Protein AF-A0A1Q9ASI6-F1 (afdb_monomer_lite)

Structure (mmCIF, N/CA/C/O backbone):
data_AF-A0A1Q9ASI6-F1
#
_entry.id   AF-A0A1Q9ASI6-F1
#
loop_
_atom_site.group_PDB
_atom_site.id
_atom_site.type_symbol
_atom_site.label_atom_id
_atom_site.label_alt_id
_atom_site.label_comp_id
_atom_site.label_asym_id
_atom_site.label_entity_id
_atom_site.label_seq_id
_atom_site.pdbx_PDB_ins_code
_atom_site.Cartn_x
_atom_site.Cartn_y
_atom_site.Cartn_z
_atom_site.occupancy
_atom_site.B_iso_or_equiv
_atom_site.auth_seq_id
_atom_site.auth_comp_id
_atom_site.auth_asym_id
_atom_site.auth_atom_id
_atom_site.pdbx_PDB_model_num
ATOM 1 N N . MET A 1 1 ? -23.034 7.200 1.608 1.00 63.75 1 MET A N 1
ATOM 2 C CA . MET A 1 1 ? -21.889 6.395 2.053 1.00 63.75 1 MET A CA 1
ATOM 3 C C . MET A 1 1 ? -22.436 5.157 2.734 1.00 63.75 1 MET A C 1
ATOM 5 O O . MET A 1 1 ? -23.216 5.312 3.670 1.00 63.75 1 MET A O 1
ATOM 9 N N . SER A 1 2 ? -22.131 3.972 2.211 1.00 83.44 2 SER A N 1
ATOM 10 C CA . SER A 1 2 ? -22.500 2.692 2.827 1.00 83.44 2 SER A CA 1
ATOM 11 C C . SER A 1 2 ? -21.724 2.459 4.133 1.00 83.44 2 SER A C 1
ATOM 13 O O . SER A 1 2 ? -20.699 3.099 4.381 1.00 83.44 2 SER A O 1
ATOM 15 N N . ASP A 1 3 ? -22.193 1.542 4.985 1.00 84.81 3 ASP A N 1
ATOM 16 C CA . ASP A 1 3 ? -21.486 1.197 6.230 1.00 84.81 3 ASP A CA 1
ATOM 17 C C . ASP A 1 3 ? -20.077 0.644 5.957 1.00 84.81 3 ASP A C 1
ATOM 19 O O . ASP A 1 3 ? -19.140 0.938 6.703 1.00 84.81 3 ASP A O 1
ATOM 23 N N . SER A 1 4 ? -19.898 -0.099 4.859 1.00 81.62 4 SER A N 1
ATOM 24 C CA . SER A 1 4 ? -18.591 -0.612 4.434 1.00 81.62 4 SER A CA 1
ATOM 25 C C . SER A 1 4 ? -17.653 0.506 3.972 1.00 81.62 4 SER A C 1
ATOM 27 O O . SER A 1 4 ? -16.512 0.558 4.427 1.00 81.62 4 SER A O 1
ATOM 29 N N . GLU A 1 5 ? -18.132 1.450 3.153 1.00 84.00 5 GLU A N 1
ATOM 30 C CA . GLU A 1 5 ? -17.351 2.632 2.743 1.00 84.00 5 GLU A CA 1
ATOM 31 C C . GLU A 1 5 ? -16.901 3.454 3.953 1.00 84.00 5 GLU A C 1
ATOM 33 O O . GLU A 1 5 ? -15.745 3.866 4.042 1.00 84.00 5 GLU A O 1
ATOM 38 N N . LYS A 1 6 ? -17.796 3.639 4.931 1.00 87.62 6 LYS A N 1
ATOM 39 C CA . LYS A 1 6 ? -17.474 4.352 6.168 1.00 87.62 6 LYS A CA 1
ATOM 40 C C . LYS A 1 6 ? -16.376 3.644 6.961 1.00 87.62 6 LYS A C 1
ATOM 42 O O . LYS A 1 6 ? -15.449 4.299 7.422 1.00 87.62 6 LYS A O 1
ATOM 47 N N . ARG A 1 7 ? -16.460 2.317 7.117 1.00 90.19 7 ARG A N 1
ATOM 48 C CA . ARG A 1 7 ? -15.441 1.527 7.831 1.00 90.19 7 ARG A CA 1
ATOM 49 C C . ARG A 1 7 ? -14.075 1.599 7.152 1.00 90.19 7 ARG A C 1
ATOM 51 O O . ARG A 1 7 ? -13.069 1.676 7.852 1.00 90.19 7 ARG A O 1
ATOM 58 N N . ILE A 1 8 ? -14.041 1.573 5.820 1.00 89.94 8 ILE A N 1
ATOM 59 C CA . ILE A 1 8 ? -12.796 1.700 5.059 1.00 89.94 8 ILE A CA 1
ATOM 60 C C . ILE A 1 8 ? -12.196 3.092 5.256 1.00 89.94 8 ILE A C 1
ATOM 62 O O . ILE A 1 8 ? -11.028 3.193 5.624 1.00 89.94 8 ILE A O 1
ATOM 66 N N . ASN A 1 9 ? -1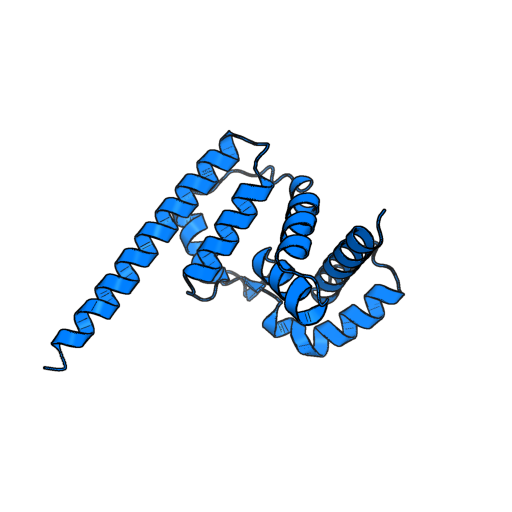2.993 4.150 5.086 1.00 89.12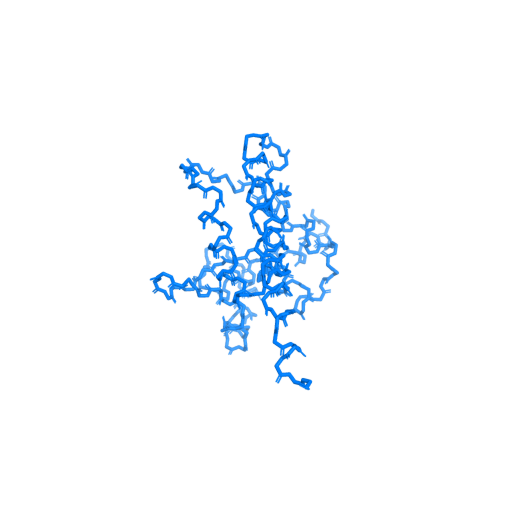 9 ASN A N 1
ATOM 67 C CA . ASN A 1 9 ? -12.523 5.525 5.247 1.00 89.12 9 ASN A CA 1
ATOM 68 C C . ASN A 1 9 ? -12.020 5.785 6.678 1.00 89.12 9 ASN A C 1
ATOM 70 O O . ASN A 1 9 ? -10.894 6.246 6.860 1.00 89.12 9 ASN A O 1
ATOM 74 N N . ASP A 1 10 ? -12.785 5.373 7.696 1.00 91.00 10 ASP A N 1
ATOM 75 C CA . ASP A 1 10 ? -12.358 5.442 9.098 1.00 91.00 10 ASP A CA 1
ATOM 76 C C . ASP A 1 10 ? -11.035 4.683 9.314 1.00 91.00 10 ASP A C 1
ATOM 78 O O . ASP A 1 10 ? -10.165 5.161 10.039 1.00 91.00 10 ASP A O 1
ATOM 82 N N . GLY A 1 11 ? -10.860 3.514 8.686 1.00 91.62 11 GLY A N 1
ATOM 83 C CA . GLY A 1 11 ? -9.636 2.714 8.761 1.00 91.62 11 GLY A CA 1
ATOM 84 C C . GLY A 1 11 ? -8.423 3.389 8.114 1.00 91.62 11 GLY A C 1
ATOM 85 O O . GLY A 1 11 ? -7.346 3.408 8.709 1.00 91.62 11 GLY A O 1
ATOM 86 N N . ILE A 1 12 ? -8.600 3.994 6.937 1.00 90.00 12 ILE A N 1
ATOM 87 C CA . ILE A 1 12 ? -7.553 4.745 6.230 1.00 90.00 12 ILE A CA 1
ATOM 88 C C . ILE A 1 12 ? -7.158 5.991 7.036 1.00 90.00 12 ILE A C 1
ATOM 90 O O . ILE A 1 12 ? -5.975 6.219 7.287 1.00 90.00 12 ILE A O 1
ATOM 94 N N . GLN A 1 13 ? -8.134 6.760 7.527 1.00 89.62 13 GLN A N 1
ATOM 95 C CA . GLN A 1 13 ? -7.879 7.925 8.380 1.00 89.62 13 GLN A CA 1
ATOM 96 C C . GLN A 1 13 ? -7.182 7.540 9.685 1.00 89.62 13 GLN A C 1
ATOM 98 O O . GLN A 1 13 ? -6.270 8.233 10.129 1.00 89.62 13 GLN A O 1
ATOM 103 N N . ARG A 1 14 ? -7.583 6.419 10.294 1.00 91.75 14 ARG A N 1
ATOM 104 C CA . ARG A 1 14 ? -6.953 5.863 11.497 1.00 91.75 14 ARG A CA 1
ATOM 105 C C . ARG A 1 14 ? -5.494 5.497 11.238 1.00 91.75 14 ARG A C 1
ATOM 107 O O . ARG A 1 14 ? -4.647 5.840 12.056 1.00 91.75 14 ARG A O 1
ATOM 114 N N . TYR A 1 15 ? -5.195 4.877 10.096 1.00 90.38 15 TYR A N 1
ATOM 115 C CA . TYR A 1 15 ? -3.824 4.585 9.681 1.00 90.38 15 TYR A CA 1
ATOM 116 C C . TYR A 1 15 ? -3.004 5.869 9.479 1.00 90.38 15 TYR A C 1
ATOM 118 O O . TYR A 1 15 ? -1.911 5.996 10.025 1.00 90.38 15 TYR A O 1
ATOM 126 N N . TYR A 1 16 ? -3.523 6.860 8.749 1.00 87.94 16 TYR A N 1
ATOM 127 C CA . TYR A 1 16 ? -2.803 8.120 8.539 1.00 87.94 16 TYR A CA 1
ATOM 128 C C . TYR A 1 16 ? -2.565 8.887 9.843 1.00 87.94 16 TYR A C 1
ATOM 130 O O . TYR A 1 16 ? -1.458 9.379 10.069 1.00 87.94 16 TYR A O 1
ATOM 138 N N . ALA A 1 17 ? -3.556 8.921 10.733 1.00 88.50 17 ALA A N 1
ATOM 139 C CA . ALA A 1 17 ? -3.424 9.519 12.056 1.00 88.50 17 ALA A CA 1
ATOM 140 C C . ALA A 1 17 ? -2.407 8.774 12.930 1.00 88.50 17 ALA A C 1
ATOM 142 O O . ALA A 1 17 ? -1.634 9.414 13.641 1.00 88.50 17 ALA A O 1
ATOM 143 N N . MET A 1 18 ? -2.346 7.442 12.831 1.00 89.56 18 MET A N 1
ATOM 144 C CA . MET A 1 18 ? -1.338 6.620 13.505 1.00 89.56 18 MET A CA 1
ATOM 145 C C . MET A 1 18 ? 0.082 7.004 13.059 1.00 89.56 18 MET A C 1
ATOM 147 O O . MET A 1 18 ? 0.994 7.030 13.883 1.00 89.56 18 MET A O 1
ATOM 151 N N . LEU A 1 19 ? 0.267 7.359 11.782 1.00 84.81 19 LEU A N 1
ATOM 152 C CA . LEU A 1 19 ? 1.541 7.851 11.244 1.00 84.81 19 LEU A CA 1
ATOM 153 C C . LEU A 1 19 ? 1.793 9.351 11.489 1.00 84.81 19 LEU A C 1
ATOM 155 O O . LEU A 1 19 ? 2.817 9.874 11.058 1.00 84.81 19 LEU A O 1
ATOM 159 N N . GLY A 1 20 ? 0.888 10.054 12.176 1.00 81.25 20 GLY A N 1
ATOM 160 C CA . GLY A 1 20 ? 1.043 11.469 12.527 1.00 81.25 20 GLY A CA 1
ATOM 161 C C . GLY A 1 20 ? 0.398 12.466 11.558 1.00 81.25 20 GLY A C 1
ATOM 162 O O . GLY A 1 20 ? 0.534 13.672 11.758 1.00 81.25 20 GLY A O 1
ATOM 163 N N . SER A 1 21 ? -0.344 12.011 10.543 1.00 81.62 21 SER A N 1
ATOM 164 C CA . SER A 1 21 ? -1.148 12.897 9.689 1.00 81.62 21 SER A CA 1
ATOM 165 C C . SER A 1 21 ? -2.525 13.136 10.311 1.00 81.62 21 SER A C 1
ATOM 167 O O . SER A 1 21 ? -3.403 12.277 10.272 1.00 81.62 21 SER A O 1
ATOM 169 N N . LEU A 1 22 ? -2.705 14.307 10.928 1.00 76.44 22 LEU A N 1
ATOM 170 C CA . LEU A 1 22 ? -3.871 14.604 11.777 1.00 76.44 22 LEU A CA 1
ATOM 171 C C . LEU A 1 22 ? -4.928 15.500 11.108 1.00 76.44 22 LEU A C 1
ATOM 173 O O . LEU A 1 22 ? -5.956 15.809 11.713 1.00 76.44 22 LEU A O 1
ATOM 177 N N . HIS A 1 23 ? -4.680 15.975 9.885 1.00 76.31 23 HIS A N 1
ATOM 178 C CA . HIS A 1 23 ? -5.549 16.963 9.248 1.00 76.31 23 HIS A CA 1
ATOM 179 C C . HIS A 1 23 ? -6.914 16.364 8.883 1.00 76.31 23 HIS A C 1
ATOM 181 O O . HIS A 1 23 ? -6.991 15.366 8.174 1.00 76.31 23 HIS A O 1
ATOM 187 N N . GLY A 1 24 ? -7.997 16.986 9.360 1.00 75.62 24 GLY A N 1
ATOM 188 C CA . GLY A 1 24 ? -9.369 16.566 9.047 1.00 75.62 24 GLY A CA 1
ATOM 189 C C . GLY A 1 24 ? -9.825 15.266 9.721 1.00 75.62 24 GLY A C 1
ATOM 190 O O . GLY A 1 24 ? -10.927 14.803 9.435 1.00 75.62 24 GLY A O 1
ATOM 191 N N . VAL A 1 25 ? -9.026 14.689 10.627 1.00 82.81 25 VAL A N 1
ATOM 192 C CA . VAL A 1 25 ? -9.340 13.412 11.283 1.00 82.81 25 VAL A CA 1
ATOM 193 C C . VAL A 1 25 ? -10.361 13.618 12.418 1.00 82.81 25 VAL A C 1
ATOM 195 O O . VAL A 1 25 ? -10.121 14.414 13.331 1.00 82.81 25 VAL A O 1
ATOM 198 N N . PRO A 1 26 ? -11.493 12.886 12.438 1.00 85.81 26 PRO A N 1
ATOM 199 C CA . PRO A 1 26 ? -12.475 12.976 13.516 1.00 85.81 26 PRO A CA 1
ATOM 200 C C . PRO A 1 26 ? -11.905 12.580 14.889 1.00 85.81 26 PRO A C 1
ATOM 202 O O . PRO A 1 26 ? -11.150 11.616 15.017 1.00 85.81 26 PRO A O 1
ATOM 205 N N . ALA A 1 27 ? -12.353 13.231 15.969 1.00 83.50 27 ALA A N 1
ATOM 206 C CA . ALA A 1 27 ? -11.850 12.981 17.331 1.00 83.50 27 ALA A CA 1
ATOM 207 C C . ALA A 1 27 ? -11.992 11.514 17.807 1.00 83.50 27 ALA A C 1
ATOM 209 O O . ALA A 1 27 ? -11.172 11.007 18.576 1.00 83.50 27 ALA A O 1
ATOM 210 N N . GLY A 1 28 ? -13.032 10.806 17.351 1.00 82.75 28 GLY A N 1
ATOM 211 C CA . GLY A 1 28 ? -13.218 9.377 17.637 1.00 82.75 28 GLY A CA 1
ATOM 212 C C . GLY A 1 28 ? -12.224 8.461 16.910 1.00 82.75 28 GLY A C 1
ATOM 213 O O . GLY A 1 28 ? -11.917 7.377 17.408 1.00 82.75 28 GLY A O 1
ATOM 214 N N . VAL A 1 29 ? -11.712 8.894 15.757 1.00 86.00 29 VAL A N 1
ATOM 215 C CA . VAL A 1 29 ? -10.653 8.211 15.001 1.00 86.00 29 VAL A CA 1
ATOM 216 C C . VAL A 1 29 ? -9.298 8.500 15.648 1.00 86.00 29 VAL A C 1
ATOM 218 O O . VAL A 1 29 ? -8.555 7.564 15.922 1.00 86.00 29 VAL A O 1
ATOM 221 N N . MET A 1 30 ? -9.047 9.756 16.033 1.00 86.19 30 MET A N 1
ATOM 222 C CA . MET A 1 30 ? -7.819 10.192 16.713 1.00 86.19 30 MET A CA 1
ATOM 223 C C . MET A 1 30 ? -7.475 9.370 17.960 1.00 86.19 30 MET A C 1
ATOM 225 O O . MET A 1 30 ? -6.351 8.898 18.102 1.00 86.19 30 MET A O 1
ATOM 229 N N . ARG A 1 31 ? -8.443 9.149 18.863 1.00 85.94 31 ARG A N 1
ATOM 230 C CA . ARG A 1 31 ? -8.195 8.361 20.088 1.00 85.94 31 ARG A CA 1
ATOM 231 C C . ARG A 1 31 ? -7.795 6.915 19.797 1.00 85.94 31 ARG A C 1
ATOM 233 O O . ARG A 1 31 ? -6.998 6.350 20.535 1.00 85.94 31 ARG A O 1
ATOM 240 N N . ARG A 1 32 ? -8.365 6.316 18.748 1.00 87.31 32 ARG A N 1
ATOM 241 C CA . ARG A 1 32 ? -8.028 4.948 18.336 1.00 87.31 32 ARG A CA 1
ATOM 242 C C . ARG A 1 32 ? -6.661 4.906 17.667 1.00 87.31 32 ARG A C 1
ATOM 244 O O . ARG A 1 32 ? -5.838 4.096 18.067 1.00 87.31 32 ARG A O 1
ATOM 251 N N . ALA A 1 33 ? -6.403 5.843 16.760 1.00 88.50 33 ALA A N 1
ATOM 252 C CA . ALA A 1 33 ? -5.121 5.984 16.085 1.00 88.50 33 ALA A CA 1
ATOM 253 C C . ALA A 1 33 ? -3.946 6.162 17.061 1.00 88.50 33 ALA A C 1
ATOM 255 O O . ALA A 1 33 ? -2.886 5.592 16.837 1.00 88.50 33 ALA A O 1
ATOM 256 N N . GLU A 1 34 ? -4.132 6.886 18.169 1.00 87.56 34 GLU A N 1
ATOM 257 C CA . GLU A 1 34 ? -3.092 7.025 19.196 1.00 87.56 34 GLU A CA 1
ATOM 258 C C . GLU A 1 34 ? -2.790 5.698 19.913 1.00 87.56 34 GLU A C 1
ATOM 260 O O . GLU A 1 34 ? -1.628 5.349 20.113 1.00 87.56 34 GLU A O 1
ATOM 265 N N . ALA A 1 35 ? -3.822 4.918 20.248 1.00 87.75 35 ALA A N 1
ATOM 266 C CA . ALA A 1 35 ? -3.636 3.584 20.821 1.00 87.75 35 ALA A CA 1
ATOM 267 C C . ALA A 1 35 ? -2.939 2.631 19.832 1.00 87.75 35 ALA A C 1
ATOM 269 O O . ALA A 1 35 ? -2.042 1.872 20.211 1.00 87.75 35 ALA A O 1
ATOM 270 N N . ASP A 1 36 ? -3.310 2.706 18.552 1.00 89.00 36 ASP A N 1
ATOM 271 C CA . ASP A 1 36 ? -2.659 1.930 17.497 1.00 89.00 36 ASP A CA 1
ATOM 272 C C . ASP A 1 36 ? -1.222 2.359 17.274 1.00 89.00 36 ASP A C 1
ATOM 274 O O . ASP A 1 36 ? -0.376 1.514 17.028 1.00 89.00 36 ASP A O 1
ATOM 278 N N . ARG A 1 37 ? -0.908 3.649 17.391 1.00 86.50 37 ARG A N 1
ATOM 279 C CA . ARG A 1 37 ? 0.457 4.152 17.222 1.00 86.50 37 ARG A CA 1
ATOM 280 C C . ARG A 1 37 ? 1.397 3.520 18.235 1.00 86.50 37 ARG A C 1
ATOM 282 O O . ARG A 1 37 ? 2.480 3.084 17.860 1.00 86.50 37 ARG A O 1
ATOM 289 N N . ILE A 1 38 ? 0.946 3.405 19.484 1.00 86.06 38 ILE A N 1
ATOM 290 C CA . ILE A 1 38 ? 1.701 2.767 20.569 1.00 86.06 38 ILE A CA 1
ATOM 291 C C . ILE A 1 38 ? 1.912 1.270 20.299 1.00 86.06 38 ILE A C 1
ATOM 293 O O . ILE A 1 38 ? 2.972 0.740 20.613 1.00 86.06 38 ILE A O 1
ATOM 297 N N . THR A 1 39 ? 0.923 0.586 19.719 1.00 86.69 39 THR A N 1
ATOM 298 C CA . THR A 1 39 ? 0.937 -0.884 19.602 1.00 86.69 39 THR A CA 1
ATOM 299 C C . THR A 1 39 ? 1.499 -1.377 18.261 1.00 86.69 39 THR A C 1
ATOM 301 O O . THR A 1 39 ? 2.194 -2.386 18.199 1.00 86.69 39 THR A O 1
ATOM 304 N N . TYR A 1 40 ? 1.196 -0.669 17.178 1.00 85.31 40 TYR A N 1
ATOM 305 C CA . TYR A 1 40 ? 1.348 -1.103 15.788 1.00 85.31 40 TYR A CA 1
ATOM 306 C C . TYR A 1 40 ? 2.172 -0.132 14.932 1.00 85.31 40 TYR A C 1
ATOM 308 O O . TYR A 1 40 ? 2.550 -0.487 13.814 1.00 85.31 40 TYR A O 1
ATOM 316 N N . GLY A 1 41 ? 2.485 1.070 15.430 1.00 81.00 41 GLY A N 1
ATOM 317 C CA . GLY A 1 41 ? 3.159 2.115 14.653 1.00 81.00 41 GLY A CA 1
ATOM 318 C C . GLY A 1 41 ? 4.491 1.673 14.039 1.00 81.00 41 GLY A C 1
ATOM 319 O O . GLY A 1 41 ? 4.779 2.018 12.898 1.00 81.00 41 GLY A O 1
ATOM 320 N N . GLU A 1 42 ? 5.275 0.845 14.733 1.00 78.75 42 GLU A N 1
ATOM 321 C CA . GLU A 1 42 ? 6.551 0.325 14.209 1.00 78.75 42 GLU A CA 1
ATOM 322 C C . GLU A 1 42 ? 6.390 -0.818 13.197 1.00 78.75 42 GLU A C 1
ATOM 324 O O . GLU A 1 42 ? 7.252 -1.035 12.342 1.00 78.75 42 GLU A O 1
ATOM 329 N N . ILE A 1 43 ? 5.287 -1.561 13.290 1.00 81.44 43 ILE A N 1
ATOM 330 C CA . ILE A 1 43 ? 4.998 -2.696 12.408 1.00 81.44 43 ILE A CA 1
ATOM 331 C C . ILE A 1 43 ? 4.475 -2.177 11.066 1.00 81.44 43 ILE A C 1
ATOM 333 O O . ILE A 1 43 ? 4.898 -2.644 10.010 1.00 81.44 43 ILE A O 1
ATOM 337 N N . TYR A 1 44 ? 3.587 -1.184 11.120 1.00 80.38 44 TYR A N 1
ATOM 338 C CA . TYR A 1 44 ? 2.827 -0.687 9.974 1.00 80.38 44 TYR A CA 1
ATOM 339 C C . TYR A 1 44 ? 3.295 0.683 9.462 1.00 80.38 44 TYR A C 1
ATOM 341 O O . TYR A 1 44 ? 2.893 1.111 8.376 1.00 80.38 44 TYR A O 1
ATOM 349 N N . GLY A 1 45 ? 4.159 1.377 10.203 1.00 75.00 45 GLY A N 1
ATOM 350 C CA . GLY A 1 45 ? 4.905 2.528 9.710 1.00 75.00 45 GLY A CA 1
ATOM 351 C C . GLY A 1 45 ? 6.017 2.059 8.778 1.00 75.00 45 GLY A C 1
ATOM 352 O O . GLY A 1 45 ? 6.971 1.409 9.207 1.00 75.00 45 GLY A O 1
ATOM 353 N N . GLY A 1 46 ? 5.898 2.354 7.483 1.00 68.06 46 GLY A N 1
ATOM 354 C CA . GLY A 1 46 ? 6.942 2.011 6.524 1.00 68.06 46 GLY A CA 1
ATOM 355 C C . GLY A 1 46 ? 8.134 2.931 6.711 1.00 68.06 46 GLY A C 1
ATOM 356 O O . GLY A 1 46 ? 8.067 4.086 6.329 1.00 68.06 46 GLY A O 1
ATOM 357 N N . ARG A 1 47 ? 9.237 2.459 7.291 1.00 70.88 47 ARG A N 1
ATOM 358 C CA . ARG A 1 47 ? 10.459 3.269 7.327 1.00 70.88 47 ARG A CA 1
ATOM 359 C C . ARG A 1 47 ? 11.100 3.277 5.945 1.00 70.88 47 ARG A C 1
ATOM 361 O O . ARG A 1 47 ? 11.390 2.222 5.385 1.00 70.88 47 ARG A O 1
ATOM 368 N N . SER A 1 48 ? 11.308 4.466 5.404 1.00 65.81 48 SER A N 1
ATOM 369 C CA . SER A 1 48 ? 12.098 4.669 4.199 1.00 65.81 48 SER A CA 1
ATOM 370 C C . SER A 1 48 ? 13.536 4.233 4.465 1.00 65.81 48 SER A C 1
ATOM 372 O O . SER A 1 48 ? 14.144 4.616 5.463 1.00 65.81 48 SER A O 1
ATOM 374 N N . ALA A 1 49 ? 14.090 3.420 3.569 1.00 59.09 49 ALA A N 1
ATOM 375 C CA . ALA A 1 49 ? 15.471 2.958 3.682 1.00 59.09 49 ALA A CA 1
ATOM 376 C C . ALA A 1 49 ? 16.501 4.054 3.359 1.00 59.09 49 ALA A C 1
ATOM 378 O O . ALA A 1 49 ? 17.681 3.878 3.646 1.00 59.09 49 ALA A O 1
ATOM 379 N N . VAL A 1 50 ? 16.065 5.168 2.759 1.00 64.12 50 VAL A N 1
ATOM 380 C CA . VAL A 1 50 ? 16.945 6.265 2.330 1.00 64.12 50 VAL A CA 1
ATOM 381 C C . VAL A 1 50 ? 17.229 7.235 3.476 1.00 64.12 50 VAL A C 1
ATOM 383 O O . VAL A 1 50 ? 18.370 7.635 3.677 1.00 64.12 50 VAL A O 1
ATOM 386 N N . ASP A 1 51 ? 16.194 7.618 4.222 1.00 72.00 51 ASP A N 1
ATOM 387 C CA . ASP A 1 51 ? 16.243 8.666 5.252 1.00 72.00 51 ASP A CA 1
ATOM 388 C C . ASP A 1 51 ? 15.747 8.189 6.630 1.00 72.00 51 ASP A C 1
ATOM 390 O O 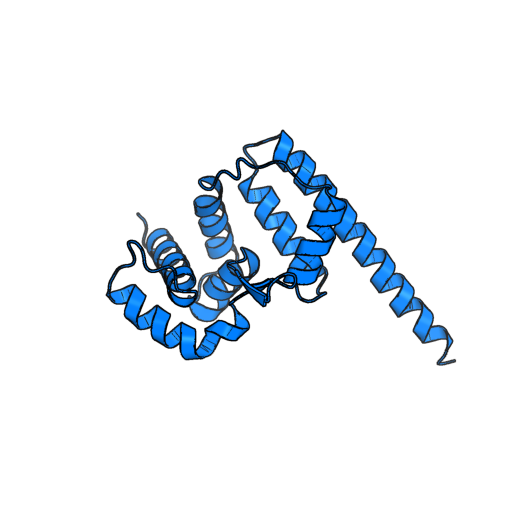. ASP A 1 51 ? 15.847 8.923 7.608 1.00 72.00 51 ASP A O 1
ATOM 394 N N . GLY A 1 52 ? 15.244 6.954 6.745 1.00 68.50 52 GLY A N 1
ATOM 395 C CA . GLY A 1 52 ? 14.715 6.398 7.994 1.00 68.50 52 GLY A CA 1
ATOM 396 C C . GLY A 1 52 ? 13.329 6.922 8.383 1.00 68.50 52 GLY A C 1
ATOM 397 O O . GLY A 1 52 ? 12.778 6.471 9.395 1.00 68.50 52 GLY A O 1
ATOM 398 N N . GLU A 1 53 ? 12.761 7.832 7.585 1.00 72.69 53 GLU A N 1
ATOM 399 C CA . GLU A 1 53 ? 11.483 8.487 7.853 1.00 72.69 53 GLU A CA 1
ATOM 400 C C . GLU A 1 53 ? 10.317 7.512 7.732 1.00 72.69 53 GLU A C 1
ATOM 402 O O . GLU A 1 53 ? 10.293 6.636 6.863 1.00 72.69 53 GLU A O 1
ATOM 407 N N . ILE A 1 54 ? 9.315 7.680 8.594 1.00 68.12 54 ILE A N 1
ATOM 408 C CA . ILE A 1 54 ? 8.092 6.883 8.528 1.00 68.12 54 ILE A CA 1
ATOM 409 C C . ILE A 1 54 ? 7.233 7.419 7.384 1.00 68.12 54 ILE A C 1
ATOM 411 O O . ILE A 1 54 ? 6.680 8.514 7.441 1.00 68.12 54 ILE A O 1
ATOM 415 N N . ARG A 1 55 ? 7.106 6.612 6.339 1.00 69.75 55 ARG A N 1
ATOM 416 C CA . ARG A 1 55 ? 6.251 6.836 5.186 1.00 69.75 55 ARG A CA 1
ATOM 417 C C . ARG A 1 55 ? 5.092 5.855 5.197 1.00 69.75 55 ARG A C 1
ATOM 419 O O . ARG A 1 55 ? 5.180 4.709 5.648 1.00 69.75 55 ARG A O 1
ATOM 426 N N . TRP A 1 56 ? 3.975 6.337 4.680 1.00 78.44 56 TRP A N 1
ATOM 427 C CA . TRP A 1 56 ? 2.854 5.474 4.372 1.00 78.44 56 TRP A CA 1
ATOM 428 C C . TRP A 1 56 ? 3.216 4.574 3.180 1.00 78.44 56 TRP A C 1
ATOM 430 O O . TRP A 1 56 ? 4.031 4.935 2.332 1.00 78.44 56 TRP A O 1
ATOM 440 N N . SER A 1 57 ? 2.620 3.388 3.135 1.00 79.12 57 SER A N 1
ATOM 441 C CA . SER A 1 57 ? 2.759 2.437 2.032 1.00 79.12 57 SER A CA 1
ATOM 442 C C . SER A 1 57 ? 1.417 1.749 1.821 1.00 79.12 57 SER A C 1
ATOM 444 O O . SER A 1 57 ? 0.765 1.362 2.796 1.00 79.12 57 SER A O 1
ATOM 446 N N . SER A 1 58 ? 1.001 1.585 0.564 1.00 84.88 58 SER A N 1
ATOM 447 C CA . SER A 1 58 ? -0.273 0.951 0.207 1.00 84.88 58 SER A CA 1
ATOM 448 C C . SER A 1 58 ? -0.388 -0.474 0.773 1.00 84.88 58 SER A C 1
ATOM 450 O O . SER A 1 58 ? -1.455 -0.855 1.251 1.00 84.88 58 SER A O 1
ATOM 452 N N . LEU A 1 59 ? 0.716 -1.225 0.862 1.00 85.94 59 LEU A N 1
ATOM 453 C CA . LEU A 1 59 ? 0.755 -2.543 1.511 1.00 85.94 59 LEU A CA 1
ATOM 454 C C . LEU A 1 59 ? 0.470 -2.476 3.012 1.00 85.94 59 LEU A C 1
ATOM 456 O O . LEU A 1 59 ? -0.287 -3.293 3.533 1.00 85.94 59 LEU A O 1
ATOM 460 N N . HIS A 1 60 ? 1.079 -1.527 3.721 1.00 88.19 60 HIS A N 1
ATOM 461 C CA . HIS A 1 60 ? 0.877 -1.411 5.163 1.00 88.19 60 HIS A CA 1
ATOM 462 C C . HIS A 1 60 ? -0.523 -0.908 5.501 1.00 88.19 60 HIS A C 1
ATOM 464 O O . HIS A 1 60 ? -1.120 -1.403 6.455 1.00 88.19 60 HIS A O 1
ATOM 470 N N . VAL A 1 61 ? -1.077 0.004 4.697 1.00 90.62 61 VAL A N 1
ATOM 471 C CA . VAL A 1 61 ? -2.487 0.396 4.818 1.00 90.62 61 VAL A CA 1
ATOM 472 C C . VAL A 1 61 ? -3.377 -0.828 4.608 1.00 90.62 61 VAL A C 1
ATOM 474 O O . VAL A 1 61 ? -4.239 -1.109 5.435 1.00 90.62 61 VAL A O 1
ATOM 477 N N . LEU A 1 62 ? -3.138 -1.603 3.545 1.00 90.75 62 LEU A N 1
ATOM 478 C CA . LEU A 1 62 ? -3.929 -2.789 3.226 1.00 90.75 62 LEU A CA 1
ATOM 479 C C . LEU A 1 62 ? -3.892 -3.831 4.352 1.00 90.75 62 LEU A C 1
ATOM 481 O O . LEU A 1 62 ? -4.945 -4.307 4.775 1.00 90.75 62 LEU A O 1
ATOM 485 N N . ARG A 1 63 ? -2.703 -4.143 4.886 1.00 90.56 63 ARG A N 1
ATOM 486 C CA . ARG A 1 63 ? -2.570 -5.041 6.043 1.00 90.56 63 ARG A CA 1
ATOM 487 C C . ARG A 1 63 ? -3.292 -4.485 7.268 1.00 90.56 63 ARG A C 1
ATOM 489 O O . ARG A 1 63 ? -4.025 -5.222 7.913 1.00 90.56 63 ARG A O 1
ATOM 496 N N . PHE A 1 64 ? -3.158 -3.191 7.561 1.00 92.62 64 PHE A N 1
ATOM 497 C CA . PHE A 1 64 ? -3.826 -2.567 8.706 1.00 92.62 64 PHE A CA 1
ATOM 498 C C . PHE A 1 64 ? -5.357 -2.646 8.596 1.00 92.62 64 PHE A C 1
ATOM 500 O O . PHE A 1 64 ? -6.052 -2.960 9.564 1.00 92.62 64 PHE A O 1
ATOM 507 N N . LEU A 1 65 ? -5.900 -2.407 7.402 1.00 93.44 65 LEU A N 1
ATOM 508 C CA . LEU A 1 65 ? -7.332 -2.523 7.132 1.00 93.44 65 LEU A CA 1
ATOM 509 C C . LEU A 1 65 ? -7.846 -3.954 7.364 1.00 93.44 65 LEU A C 1
ATOM 511 O O . LEU A 1 65 ? -8.929 -4.136 7.924 1.00 93.44 65 LEU A O 1
ATOM 515 N N . VAL A 1 66 ? -7.066 -4.967 6.989 1.00 94.12 66 VAL A N 1
ATOM 516 C CA . VAL A 1 66 ? -7.440 -6.375 7.173 1.00 94.12 66 VAL A CA 1
ATOM 517 C C . VAL A 1 66 ? -7.252 -6.821 8.624 1.00 94.12 66 VAL A C 1
ATOM 519 O O . VAL A 1 66 ? -8.210 -7.232 9.276 1.00 94.12 66 VAL A O 1
ATOM 522 N N . GLU A 1 67 ? -6.035 -6.710 9.149 1.00 93.88 67 GLU A N 1
ATOM 523 C CA . GLU A 1 67 ? -5.636 -7.294 10.432 1.00 93.88 67 GLU A CA 1
ATOM 524 C C . GLU A 1 67 ? -6.187 -6.511 11.628 1.00 93.88 67 GLU A C 1
ATOM 526 O O . GLU A 1 67 ? -6.575 -7.104 12.632 1.00 93.88 67 GLU A O 1
ATOM 531 N N . ILE A 1 68 ? -6.259 -5.180 11.522 1.00 92.75 68 ILE A N 1
ATOM 532 C CA . ILE A 1 68 ? -6.607 -4.300 12.647 1.00 92.75 68 ILE A CA 1
ATOM 533 C C . ILE A 1 68 ? -8.030 -3.741 12.532 1.00 92.75 68 ILE A C 1
ATOM 535 O O . ILE A 1 68 ? -8.696 -3.512 13.546 1.00 92.75 68 ILE A O 1
ATOM 539 N N . CYS A 1 69 ? -8.527 -3.501 11.314 1.00 91.06 69 CYS A N 1
ATOM 540 C CA . CYS A 1 69 ? -9.898 -3.014 11.099 1.00 91.06 69 CYS A CA 1
ATOM 541 C C . CYS A 1 69 ? -10.907 -4.135 10.784 1.00 91.06 69 CYS A C 1
ATOM 543 O O . CYS A 1 69 ? -12.117 -3.871 10.730 1.00 91.06 69 CYS A O 1
ATOM 545 N N . GLY A 1 70 ? -10.437 -5.378 10.619 1.00 92.62 70 GLY A N 1
ATOM 546 C CA . GLY A 1 70 ? -11.282 -6.554 10.406 1.00 92.62 70 GLY A CA 1
ATOM 547 C C . GLY A 1 70 ? -12.079 -6.491 9.103 1.00 92.62 70 GLY A C 1
ATOM 548 O O . GLY A 1 70 ? -13.239 -6.909 9.069 1.00 92.62 70 GLY A O 1
ATOM 549 N N . LEU A 1 71 ? -11.509 -5.878 8.064 1.00 93.75 71 LEU A N 1
ATOM 550 C CA . LEU A 1 71 ? -12.072 -5.890 6.716 1.00 93.75 71 LEU A CA 1
ATOM 551 C C . LEU A 1 71 ? -11.606 -7.139 5.971 1.00 93.75 71 LEU A C 1
ATOM 553 O O . LEU A 1 71 ? -10.519 -7.662 6.221 1.00 93.75 71 LEU A O 1
ATOM 557 N N . THR A 1 72 ? -12.405 -7.609 5.017 1.00 94.31 72 THR A N 1
ATOM 558 C CA . THR A 1 72 ? -11.903 -8.622 4.087 1.00 94.31 72 THR A CA 1
ATOM 559 C C . THR A 1 72 ? -10.846 -8.007 3.171 1.00 94.31 72 THR A C 1
ATOM 561 O O . THR A 1 72 ? -10.870 -6.809 2.881 1.00 94.31 72 THR A O 1
ATOM 564 N N . TYR A 1 73 ? -9.929 -8.833 2.661 1.00 90.56 73 TYR A N 1
ATOM 565 C CA . TYR A 1 73 ? -8.919 -8.379 1.702 1.00 90.56 73 TYR A CA 1
ATOM 566 C C . TYR A 1 73 ? -9.546 -7.685 0.482 1.00 90.56 73 TYR A C 1
ATOM 568 O O . TYR A 1 73 ? -9.056 -6.649 0.038 1.00 90.56 73 TYR A O 1
ATOM 576 N N . ALA A 1 74 ? -10.653 -8.228 -0.037 1.00 90.69 74 ALA A N 1
ATOM 577 C CA . ALA A 1 74 ? -11.345 -7.676 -1.196 1.00 90.69 74 ALA A CA 1
ATOM 578 C C . ALA A 1 74 ? -11.920 -6.277 -0.919 1.00 90.69 74 ALA A C 1
ATOM 580 O O . ALA A 1 74 ? -11.721 -5.374 -1.730 1.00 90.69 74 ALA A O 1
ATOM 581 N N . GLU A 1 75 ? -12.579 -6.082 0.229 1.00 92.94 75 GLU A N 1
ATOM 582 C CA . GLU A 1 75 ? -13.112 -4.775 0.641 1.00 92.94 75 GLU A CA 1
ATOM 583 C C . GLU A 1 75 ? -11.992 -3.757 0.865 1.00 92.94 75 GLU A C 1
ATOM 585 O O . GLU A 1 75 ? -12.049 -2.646 0.339 1.00 92.94 75 GLU A O 1
ATOM 590 N N . ALA A 1 76 ? -10.955 -4.151 1.610 1.00 92.25 76 ALA A N 1
ATOM 591 C CA . ALA A 1 76 ? -9.823 -3.289 1.917 1.00 92.25 76 ALA A CA 1
ATOM 592 C C . ALA A 1 76 ? -9.091 -2.849 0.642 1.00 92.25 76 ALA A C 1
ATOM 594 O O . ALA A 1 76 ? -8.808 -1.665 0.475 1.00 92.25 76 ALA A O 1
ATOM 595 N N . ARG A 1 77 ? -8.842 -3.780 -0.289 1.00 90.94 77 ARG A N 1
ATOM 596 C CA . ARG A 1 77 ? -8.212 -3.474 -1.578 1.00 90.94 77 ARG A CA 1
ATOM 597 C C . ARG A 1 77 ? -9.084 -2.562 -2.430 1.00 90.94 77 ARG A C 1
ATOM 599 O O . ARG A 1 77 ? -8.571 -1.580 -2.951 1.00 90.94 77 ARG A O 1
ATOM 606 N N . ALA A 1 78 ? -10.371 -2.874 -2.587 1.00 90.06 78 ALA A N 1
ATOM 607 C CA . ALA A 1 78 ? -11.262 -2.085 -3.432 1.00 90.06 78 ALA A CA 1
ATOM 608 C C . ALA A 1 78 ? -11.354 -0.630 -2.953 1.00 90.06 78 ALA A C 1
ATOM 610 O O . ALA A 1 78 ? -11.150 0.285 -3.748 1.00 90.06 78 ALA A O 1
ATOM 611 N N . GLY A 1 79 ? -11.581 -0.417 -1.655 1.00 89.88 79 GLY A N 1
ATOM 612 C CA . GLY A 1 79 ? -11.697 0.938 -1.125 1.00 89.88 79 GLY A CA 1
ATOM 613 C C . GLY A 1 79 ? -10.364 1.685 -1.044 1.00 89.88 79 GLY A C 1
ATOM 614 O O . GLY A 1 79 ? -10.337 2.892 -1.259 1.00 89.88 79 GLY A O 1
ATOM 615 N N . LEU A 1 80 ? -9.241 0.990 -0.818 1.00 88.62 80 LEU A N 1
ATOM 616 C CA . LEU A 1 80 ? -7.923 1.625 -0.892 1.00 88.62 80 LEU A CA 1
ATOM 617 C C . LEU A 1 80 ? -7.578 2.057 -2.325 1.00 88.62 80 LEU A C 1
ATOM 619 O O . LEU A 1 80 ? -7.088 3.164 -2.518 1.00 88.62 80 LEU A O 1
ATOM 623 N N . VAL A 1 81 ? -7.863 1.225 -3.333 1.00 88.94 81 VAL A N 1
ATOM 624 C CA . VAL A 1 81 ? -7.680 1.599 -4.748 1.00 88.94 81 VAL A CA 1
ATOM 625 C C . VAL A 1 81 ? -8.554 2.798 -5.111 1.00 88.94 81 VAL A C 1
ATOM 627 O O . VAL A 1 81 ? -8.088 3.709 -5.792 1.00 88.94 81 VAL A O 1
ATOM 630 N N . GLU A 1 82 ? -9.804 2.828 -4.648 1.00 87.06 82 GLU A N 1
ATOM 631 C CA . GLU A 1 82 ? -10.693 3.969 -4.866 1.00 87.06 82 GLU A CA 1
ATOM 632 C C . GLU A 1 82 ? -10.122 5.257 -4.257 1.00 87.06 82 GLU A C 1
ATOM 634 O O . GLU A 1 82 ? -9.996 6.255 -4.968 1.00 87.06 82 GLU A O 1
ATOM 639 N N . GLU A 1 83 ? -9.696 5.230 -2.992 1.00 84.62 83 GLU A N 1
ATOM 640 C CA . GLU A 1 83 ? -9.080 6.381 -2.318 1.00 84.62 83 GLU A CA 1
ATOM 641 C C . GLU A 1 83 ? -7.834 6.875 -3.072 1.00 84.62 83 GLU A C 1
ATOM 643 O O . GLU A 1 83 ? -7.734 8.047 -3.444 1.00 84.62 83 GLU A O 1
ATOM 648 N N . LEU A 1 84 ? -6.912 5.962 -3.384 1.00 81.19 84 LEU A N 1
ATOM 649 C CA . LEU A 1 84 ? -5.641 6.291 -4.028 1.00 81.19 84 LEU A CA 1
ATOM 650 C C . LEU A 1 84 ? -5.791 6.695 -5.496 1.00 81.19 84 LEU A C 1
ATOM 652 O O . LEU A 1 84 ? -4.969 7.455 -6.001 1.00 81.19 84 LEU A O 1
ATOM 656 N N . SER A 1 85 ? -6.856 6.278 -6.184 1.00 78.38 85 SER A N 1
ATOM 657 C CA . SER A 1 85 ? -7.113 6.701 -7.570 1.00 78.38 85 SER A CA 1
ATOM 658 C C . SER A 1 85 ? -7.317 8.219 -7.715 1.00 78.38 85 SER A C 1
ATOM 660 O O . SER A 1 85 ? -7.138 8.779 -8.802 1.00 78.38 85 SER A O 1
ATOM 662 N N . HIS A 1 86 ? -7.648 8.909 -6.617 1.00 74.25 86 HIS A N 1
ATOM 663 C CA . HIS A 1 86 ? -7.750 10.368 -6.565 1.00 74.25 86 HIS A CA 1
ATOM 664 C C . HIS A 1 86 ? -6.389 11.049 -6.361 1.00 74.25 86 HIS A C 1
ATOM 666 O O . HIS A 1 86 ? -6.228 12.231 -6.682 1.00 74.25 86 HIS A O 1
ATOM 672 N N . TRP A 1 87 ? -5.391 10.313 -5.869 1.00 68.50 87 TRP A N 1
ATOM 673 C CA . TRP A 1 87 ? -4.055 10.817 -5.585 1.00 68.50 87 TRP A CA 1
ATOM 674 C C . TRP A 1 87 ? -3.217 10.776 -6.863 1.00 68.50 87 TRP A C 1
ATOM 676 O O . TRP A 1 87 ? -2.572 9.790 -7.209 1.00 68.50 87 TRP A O 1
ATOM 686 N N . ARG A 1 88 ? -3.223 11.883 -7.608 1.00 59.84 88 ARG A N 1
ATOM 687 C CA . ARG A 1 88 ? -2.398 12.005 -8.814 1.00 59.84 88 ARG A CA 1
ATOM 688 C C . ARG A 1 88 ? -0.957 12.330 -8.439 1.00 59.84 88 ARG A C 1
ATOM 690 O O . ARG A 1 88 ? -0.643 13.474 -8.113 1.00 59.84 88 ARG A O 1
ATOM 697 N N . SER A 1 89 ? -0.060 11.356 -8.567 1.00 62.81 89 SER A N 1
ATOM 698 C CA . SER A 1 89 ? 1.370 11.660 -8.645 1.00 62.81 89 SER A CA 1
ATOM 699 C C . SER A 1 89 ? 1.633 12.433 -9.941 1.00 62.81 89 SER A C 1
ATOM 701 O O . SER A 1 89 ? 1.365 11.938 -11.033 1.00 62.81 89 SER A O 1
ATOM 703 N N . THR A 1 90 ? 2.106 13.674 -9.828 1.00 62.28 90 THR A N 1
ATOM 704 C CA . THR A 1 90 ? 2.377 14.574 -10.968 1.00 62.28 90 THR A CA 1
ATOM 705 C C . THR A 1 90 ? 3.873 14.745 -11.253 1.00 62.28 90 THR A C 1
ATOM 707 O O . THR A 1 90 ? 4.258 15.573 -12.073 1.00 62.28 90 THR A O 1
ATOM 710 N N . GLY A 1 91 ? 4.727 13.937 -10.618 1.00 71.81 91 GLY A N 1
ATOM 711 C CA . GLY A 1 91 ? 6.180 14.002 -10.778 1.00 71.81 91 GLY A CA 1
ATOM 712 C C . GLY A 1 91 ? 6.733 13.177 -11.949 1.00 71.81 91 GLY A C 1
ATOM 713 O O . GLY A 1 91 ? 6.013 12.328 -12.499 1.00 71.81 91 GLY A O 1
ATOM 714 N N . PRO A 1 92 ? 8.014 13.407 -12.307 1.00 78.38 92 PRO A N 1
ATOM 715 C CA . PRO A 1 92 ? 8.750 12.538 -13.218 1.00 78.38 92 PRO A CA 1
ATOM 716 C C . PRO A 1 92 ? 8.797 11.111 -12.662 1.00 78.38 92 PRO A C 1
ATOM 718 O O . PRO A 1 92 ? 8.933 10.907 -11.455 1.00 78.38 92 PRO A O 1
ATOM 721 N N . LEU A 1 93 ? 8.657 10.129 -13.551 1.00 84.06 93 LEU A N 1
ATOM 722 C CA . LEU A 1 93 ? 8.795 8.719 -13.201 1.00 84.06 93 LEU A CA 1
ATOM 723 C C . LEU A 1 93 ? 10.290 8.367 -13.185 1.00 84.06 93 LEU A C 1
ATOM 725 O O . LEU A 1 93 ? 10.986 8.740 -14.133 1.00 84.06 93 LEU A O 1
ATOM 729 N N . PRO A 1 94 ? 10.801 7.691 -12.141 1.00 87.50 94 PRO A N 1
ATOM 730 C CA . PRO A 1 94 ? 12.152 7.142 -12.175 1.00 87.50 94 PRO A CA 1
ATOM 731 C C . PRO A 1 94 ? 12.231 5.994 -13.193 1.00 87.50 94 PRO A C 1
ATOM 733 O O . PRO A 1 94 ? 11.227 5.604 -13.784 1.00 87.50 94 PRO A O 1
ATOM 736 N N . GLU A 1 95 ? 13.416 5.420 -13.388 1.00 93.00 95 GLU A N 1
ATOM 737 C CA . GLU A 1 95 ? 13.540 4.186 -14.171 1.00 93.00 95 GLU A CA 1
ATOM 738 C C . GLU A 1 95 ? 12.755 3.035 -13.502 1.00 93.00 95 GLU A C 1
ATOM 740 O O . GLU A 1 95 ? 12.851 2.878 -12.277 1.00 93.00 95 GLU A O 1
ATOM 745 N N . PRO A 1 96 ? 12.024 2.188 -14.260 1.00 93.94 96 PRO A N 1
ATOM 746 C CA . PRO A 1 96 ? 11.194 1.118 -13.693 1.00 93.94 96 PRO A CA 1
ATOM 747 C C . PRO A 1 96 ? 11.947 0.177 -12.742 1.00 93.94 96 PRO A C 1
ATOM 749 O O . PRO A 1 96 ? 11.433 -0.216 -11.696 1.00 93.94 96 PRO A O 1
ATOM 752 N N . GLU A 1 97 ? 13.194 -0.157 -13.074 1.00 93.12 97 GLU A N 1
ATOM 753 C CA . GLU A 1 97 ? 14.059 -1.008 -12.252 1.00 93.12 97 GLU A CA 1
ATOM 754 C C . GLU A 1 97 ? 14.416 -0.352 -10.904 1.00 93.12 97 GLU A C 1
ATOM 756 O O . GLU A 1 97 ? 14.527 -1.029 -9.879 1.00 93.12 97 GLU A O 1
ATOM 761 N N . ALA A 1 98 ? 14.583 0.974 -10.881 1.00 88.50 98 ALA A N 1
ATOM 762 C CA . ALA A 1 98 ? 14.857 1.709 -9.651 1.00 88.50 98 ALA A CA 1
ATOM 763 C C . ALA A 1 98 ? 13.650 1.659 -8.706 1.00 88.50 98 ALA A C 1
ATOM 765 O O . ALA A 1 98 ? 13.822 1.362 -7.524 1.00 88.50 98 ALA A O 1
ATOM 766 N N . LEU A 1 99 ? 12.436 1.851 -9.234 1.00 90.38 99 LEU A N 1
ATOM 767 C CA . LEU A 1 99 ? 11.218 1.719 -8.435 1.00 90.38 99 LEU A CA 1
ATOM 768 C C . LEU A 1 99 ? 10.978 0.271 -7.981 1.00 90.38 99 LEU A C 1
ATOM 770 O O . LEU A 1 99 ? 10.559 0.056 -6.849 1.00 90.38 99 LEU A O 1
ATOM 774 N N . ALA A 1 100 ? 11.291 -0.732 -8.809 1.00 91.62 100 ALA A N 1
ATOM 775 C CA . ALA A 1 100 ? 11.217 -2.137 -8.401 1.00 91.62 100 ALA A CA 1
ATOM 776 C C . ALA A 1 100 ? 12.123 -2.425 -7.189 1.00 91.62 100 ALA A C 1
ATOM 778 O O . ALA A 1 100 ? 11.682 -3.028 -6.210 1.00 91.62 100 ALA A O 1
ATOM 779 N N . ARG A 1 101 ? 13.370 -1.933 -7.206 1.00 88.38 101 ARG A N 1
ATOM 780 C CA . ARG A 1 101 ? 14.290 -2.041 -6.060 1.00 88.38 101 ARG A CA 1
ATOM 781 C C . ARG A 1 101 ? 13.778 -1.308 -4.823 1.00 88.38 101 ARG A C 1
ATOM 783 O O . ARG A 1 101 ? 13.898 -1.832 -3.714 1.00 88.38 101 ARG A O 1
ATOM 790 N N . GLU A 1 102 ? 13.207 -0.119 -5.000 1.00 86.19 102 GLU A N 1
ATOM 791 C CA . GLU A 1 102 ? 12.598 0.635 -3.903 1.00 86.19 102 GLU A CA 1
ATOM 792 C C . GLU A 1 102 ? 11.447 -0.160 -3.276 1.00 86.19 102 GLU A C 1
ATOM 794 O O . GLU A 1 102 ? 11.468 -0.404 -2.073 1.00 86.19 102 GLU A O 1
ATOM 799 N N . MET A 1 103 ? 10.514 -0.667 -4.087 1.00 87.81 103 MET A N 1
ATOM 800 C CA . MET A 1 103 ? 9.387 -1.483 -3.623 1.00 87.81 103 MET A CA 1
ATOM 801 C C . MET A 1 103 ? 9.842 -2.762 -2.918 1.00 87.81 103 MET A C 1
ATOM 803 O O . MET A 1 103 ? 9.294 -3.111 -1.874 1.00 87.81 103 MET A O 1
ATOM 807 N N . PHE A 1 104 ? 10.871 -3.438 -3.435 1.00 87.75 104 PHE A N 1
ATOM 808 C CA . PHE A 1 104 ? 11.476 -4.598 -2.779 1.00 87.75 104 PHE A CA 1
ATOM 809 C C . PHE A 1 104 ? 12.056 -4.247 -1.405 1.00 87.75 104 PHE A C 1
ATOM 811 O O . PHE A 1 104 ? 11.847 -4.964 -0.425 1.00 87.75 104 PHE A O 1
ATOM 818 N N . THR A 1 105 ? 12.724 -3.101 -1.310 1.00 83.19 105 THR A N 1
ATOM 819 C CA . THR A 1 105 ? 13.284 -2.605 -0.051 1.00 83.19 105 THR A CA 1
ATOM 820 C C . THR A 1 105 ? 12.181 -2.220 0.938 1.00 83.19 105 THR A C 1
ATOM 822 O O . THR A 1 105 ? 12.240 -2.605 2.105 1.00 83.19 105 THR A O 1
ATOM 825 N N . THR A 1 106 ? 11.130 -1.528 0.485 1.00 79.25 106 THR A N 1
ATOM 826 C CA . THR A 1 106 ? 9.943 -1.204 1.294 1.00 79.25 106 THR A CA 1
ATOM 827 C C . THR A 1 106 ? 9.249 -2.466 1.805 1.00 79.25 106 THR A C 1
ATOM 829 O O . THR A 1 106 ? 8.809 -2.506 2.952 1.00 79.25 106 THR A O 1
ATOM 832 N N . ALA A 1 107 ? 9.219 -3.521 0.991 1.00 82.25 107 ALA A N 1
ATOM 833 C CA . ALA A 1 107 ? 8.734 -4.846 1.356 1.00 82.25 107 ALA A CA 1
ATOM 834 C C . ALA A 1 107 ? 9.718 -5.655 2.226 1.00 82.25 107 ALA A C 1
ATOM 836 O O . ALA A 1 107 ? 9.515 -6.850 2.435 1.00 82.25 107 ALA A O 1
ATOM 837 N N . ARG A 1 108 ? 10.793 -5.033 2.736 1.00 80.88 108 ARG A N 1
ATOM 838 C CA . ARG A 1 108 ? 11.834 -5.664 3.568 1.00 80.88 108 ARG A CA 1
ATOM 839 C C . ARG A 1 108 ? 12.463 -6.900 2.913 1.00 80.88 108 ARG A C 1
ATOM 841 O O . ARG A 1 108 ? 12.767 -7.877 3.590 1.00 80.88 108 ARG A O 1
ATOM 848 N N . GLY A 1 109 ? 12.630 -6.864 1.594 1.00 82.75 109 GLY A N 1
ATOM 849 C CA . GLY A 1 109 ? 13.187 -7.967 0.816 1.00 82.75 109 GLY A CA 1
ATOM 850 C C . GLY A 1 109 ? 12.216 -9.124 0.561 1.00 82.75 109 GLY A C 1
ATOM 851 O O . GLY A 1 109 ? 12.620 -10.159 0.039 1.00 82.75 109 GLY A O 1
ATOM 852 N N . ASN A 1 110 ? 10.931 -8.989 0.903 1.00 86.56 110 ASN A N 1
ATOM 853 C CA . ASN A 1 110 ? 9.927 -9.980 0.538 1.00 86.56 110 ASN A CA 1
ATOM 854 C C . ASN A 1 110 ? 9.378 -9.682 -0.864 1.00 86.56 110 ASN A C 1
ATOM 856 O O . ASN A 1 110 ? 8.597 -8.750 -1.063 1.00 86.56 110 ASN A O 1
ATOM 860 N N . ILE A 1 111 ? 9.758 -10.510 -1.839 1.00 90.44 111 ILE A N 1
ATOM 861 C CA . ILE A 1 111 ? 9.373 -10.307 -3.238 1.00 90.44 111 ILE A CA 1
ATOM 862 C C . ILE A 1 111 ? 7.861 -10.404 -3.473 1.00 90.44 111 ILE A C 1
ATOM 864 O O . ILE A 1 111 ? 7.331 -9.689 -4.319 1.00 90.44 111 ILE A O 1
ATOM 868 N N . LEU A 1 112 ? 7.142 -11.233 -2.709 1.00 89.06 112 LEU A N 1
ATOM 869 C CA . LEU A 1 112 ? 5.687 -11.344 -2.835 1.00 89.06 112 LEU A CA 1
ATOM 870 C C . LEU A 1 112 ? 5.002 -10.065 -2.347 1.00 89.06 112 LEU A C 1
ATOM 872 O O . LEU A 1 112 ? 4.115 -9.550 -3.023 1.00 89.06 112 LEU A O 1
ATOM 876 N N . ASP A 1 113 ? 5.460 -9.515 -1.222 1.00 88.25 113 ASP A N 1
ATOM 877 C CA . ASP A 1 113 ? 4.970 -8.239 -0.689 1.00 88.25 113 ASP A CA 1
ATOM 878 C C . ASP A 1 113 ? 5.282 -7.079 -1.661 1.00 88.25 113 ASP A C 1
ATOM 880 O O . ASP A 1 113 ? 4.439 -6.207 -1.882 1.00 88.25 113 ASP A O 1
ATOM 884 N N . ALA A 1 114 ? 6.450 -7.101 -2.314 1.00 90.19 114 ALA A N 1
ATOM 885 C CA . ALA A 1 114 ? 6.826 -6.128 -3.344 1.00 90.19 114 ALA A CA 1
ATOM 886 C C . ALA A 1 114 ? 5.941 -6.222 -4.599 1.00 90.19 114 ALA A C 1
ATOM 888 O O . ALA A 1 114 ? 5.522 -5.203 -5.148 1.00 90.19 114 ALA A O 1
ATOM 889 N N . MET A 1 115 ? 5.609 -7.438 -5.042 1.00 92.44 115 MET A N 1
ATOM 890 C CA . MET A 1 115 ? 4.672 -7.644 -6.149 1.00 92.44 115 MET A CA 1
ATOM 891 C C . MET A 1 115 ? 3.259 -7.168 -5.791 1.00 92.44 115 MET A C 1
ATOM 893 O O . MET A 1 115 ? 2.595 -6.562 -6.629 1.00 92.44 115 MET A O 1
ATOM 897 N N . VAL A 1 116 ? 2.804 -7.388 -4.551 1.00 90.19 116 VAL A N 1
ATOM 898 C CA . VAL A 1 116 ? 1.514 -6.863 -4.069 1.00 90.19 116 VAL A CA 1
ATOM 899 C C . VAL A 1 116 ? 1.506 -5.334 -4.085 1.00 90.19 116 VAL A C 1
ATOM 901 O O . VAL A 1 116 ? 0.533 -4.754 -4.563 1.00 90.19 116 VAL A O 1
ATOM 904 N N . LEU A 1 117 ? 2.584 -4.680 -3.635 1.00 88.69 117 LEU A N 1
ATOM 905 C CA . LEU A 1 117 ? 2.753 -3.223 -3.746 1.00 88.69 117 LEU A CA 1
ATOM 906 C C . LEU A 1 117 ? 2.611 -2.750 -5.195 1.00 88.69 117 LEU A C 1
ATOM 908 O O . LEU A 1 117 ? 1.768 -1.909 -5.493 1.00 88.69 117 LEU A O 1
ATOM 912 N N . ALA A 1 118 ? 3.395 -3.324 -6.107 1.00 91.50 118 ALA A N 1
ATOM 913 C CA . ALA A 1 118 ? 3.386 -2.924 -7.509 1.00 91.50 118 ALA A CA 1
ATOM 914 C C . ALA A 1 118 ? 2.024 -3.163 -8.185 1.00 91.50 118 ALA A C 1
ATOM 916 O O . ALA A 1 118 ? 1.578 -2.337 -8.982 1.00 91.50 118 ALA A O 1
ATOM 917 N N . GLN A 1 119 ? 1.339 -4.259 -7.845 1.00 91.25 119 GLN A N 1
ATOM 918 C CA . GLN A 1 119 ? -0.002 -4.541 -8.352 1.00 91.25 119 GLN A CA 1
ATOM 919 C C . GLN A 1 119 ? -1.023 -3.521 -7.836 1.00 91.25 119 GLN A C 1
ATOM 921 O O . GLN A 1 119 ? -1.817 -3.021 -8.627 1.00 91.25 119 GLN A O 1
ATOM 926 N N . MET A 1 120 ? -0.968 -3.165 -6.549 1.00 88.25 120 MET A N 1
ATOM 927 C CA . MET A 1 120 ? -1.831 -2.130 -5.968 1.00 88.25 120 MET A CA 1
ATOM 928 C C . MET A 1 120 ? -1.650 -0.782 -6.672 1.00 88.25 120 MET A C 1
ATOM 930 O O . MET A 1 120 ? -2.638 -0.151 -7.043 1.00 88.25 120 MET A O 1
ATOM 934 N N . GLU A 1 121 ? -0.407 -0.357 -6.906 1.00 87.12 121 GLU A N 1
ATOM 935 C CA . GLU A 1 121 ? -0.122 0.882 -7.642 1.00 87.12 121 GLU A CA 1
ATOM 936 C C . GLU A 1 121 ? -0.648 0.814 -9.086 1.00 87.12 121 GLU A C 1
ATOM 938 O O . GLU A 1 121 ? -1.271 1.761 -9.570 1.00 87.12 121 GLU A O 1
ATOM 943 N N . LEU A 1 122 ? -0.471 -0.324 -9.771 1.00 89.56 122 LEU A N 1
ATOM 944 C CA . LEU A 1 122 ? -1.031 -0.544 -11.107 1.00 89.56 122 LEU A CA 1
ATOM 945 C C . LEU A 1 122 ? -2.563 -0.417 -11.116 1.00 89.56 122 LEU A C 1
ATOM 947 O O . LEU A 1 122 ? -3.117 0.210 -12.019 1.00 89.56 122 LEU A O 1
ATOM 951 N N . ASP A 1 123 ? -3.249 -0.976 -10.117 1.00 88.19 123 ASP A N 1
ATOM 952 C CA . ASP A 1 123 ? -4.708 -0.900 -10.008 1.00 88.19 123 ASP A CA 1
ATOM 953 C C . ASP A 1 123 ? -5.193 0.545 -9.819 1.00 88.19 123 ASP A C 1
ATOM 955 O O . ASP A 1 123 ? -6.171 0.963 -10.445 1.00 88.19 123 ASP A O 1
ATOM 959 N N . CYS A 1 124 ? -4.478 1.337 -9.013 1.00 82.69 124 CYS A N 1
ATOM 960 C CA . CYS A 1 124 ? -4.772 2.759 -8.805 1.00 82.69 124 CYS A CA 1
ATOM 961 C C . CYS A 1 124 ? -4.599 3.577 -10.092 1.00 82.69 124 CYS A C 1
ATOM 963 O O . CYS A 1 124 ? -5.301 4.564 -10.322 1.00 82.69 124 CYS A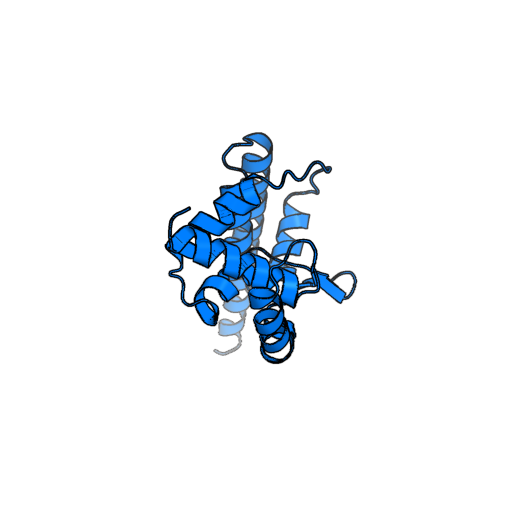 O 1
ATOM 965 N N . LEU A 1 125 ? -3.687 3.142 -10.962 1.00 84.38 125 LEU A N 1
ATOM 966 C CA . LEU A 1 125 ? -3.344 3.801 -12.216 1.00 84.38 125 LEU A CA 1
ATOM 967 C C . LEU A 1 125 ? -4.144 3.287 -13.416 1.00 84.38 125 LEU A C 1
ATOM 969 O O . LEU A 1 125 ? -3.865 3.707 -14.536 1.00 84.38 125 LEU A O 1
ATOM 973 N N . ALA A 1 126 ? -5.172 2.453 -13.219 1.00 81.62 126 ALA A N 1
ATOM 974 C CA . ALA A 1 126 ? -5.933 1.826 -14.306 1.00 81.62 126 ALA A CA 1
ATOM 975 C C . ALA A 1 126 ? -6.530 2.816 -15.333 1.00 81.62 126 ALA A C 1
ATOM 977 O O . ALA A 1 126 ? -6.802 2.441 -16.474 1.00 81.62 126 ALA A O 1
ATOM 978 N N . ARG A 1 127 ? -6.736 4.083 -14.943 1.00 82.44 127 ARG A N 1
ATOM 979 C CA . ARG A 1 127 ? -7.240 5.162 -15.816 1.00 82.44 127 ARG A CA 1
ATOM 980 C C . ARG A 1 127 ? -6.137 6.006 -16.474 1.00 82.44 127 ARG A C 1
ATOM 982 O O . ARG A 1 127 ? -6.455 6.884 -17.271 1.00 82.44 127 ARG A O 1
ATOM 989 N N . ASP A 1 128 ? -4.870 5.751 -16.160 1.00 86.50 128 ASP A N 1
ATOM 990 C CA . ASP A 1 128 ? -3.690 6.378 -16.760 1.00 86.50 128 ASP A CA 1
ATOM 991 C C . ASP A 1 128 ? -2.899 5.317 -17.549 1.00 86.50 128 ASP A C 1
ATOM 993 O O . ASP A 1 128 ? -2.158 4.523 -16.960 1.00 86.50 128 ASP A O 1
ATOM 997 N N . PRO A 1 129 ? -3.043 5.259 -18.886 1.00 87.69 129 PRO A N 1
ATOM 998 C CA . PRO A 1 129 ? -2.427 4.205 -19.687 1.00 87.69 129 PRO A CA 1
ATOM 999 C C . PRO A 1 129 ? -0.894 4.274 -19.696 1.00 87.69 129 PRO A C 1
ATOM 1001 O O . PRO A 1 129 ? -0.247 3.230 -19.784 1.00 87.69 129 PRO A O 1
ATOM 10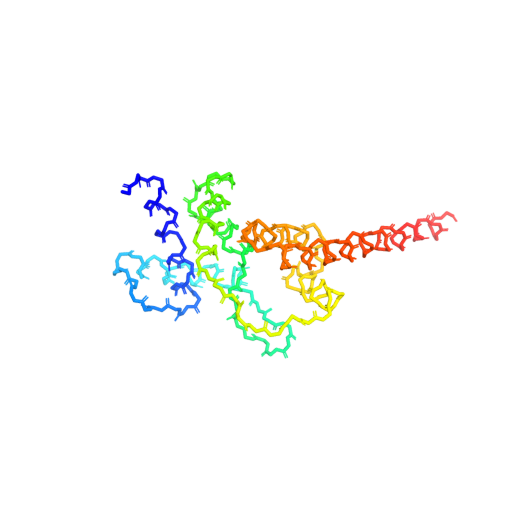04 N N . VAL A 1 130 ? -0.309 5.471 -19.582 1.00 88.62 130 VAL A N 1
ATOM 1005 C CA . VAL A 1 130 ? 1.149 5.659 -19.594 1.00 88.62 130 VAL A CA 1
ATOM 1006 C C . VAL A 1 130 ? 1.738 5.153 -18.284 1.00 88.62 130 VAL A C 1
ATOM 1008 O O . VAL A 1 130 ? 2.646 4.322 -18.292 1.00 88.62 130 VAL A O 1
ATOM 1011 N N . ARG A 1 131 ? 1.182 5.590 -17.150 1.00 87.75 131 ARG A N 1
ATOM 1012 C CA . ARG A 1 131 ? 1.644 5.141 -15.830 1.00 87.75 131 ARG A CA 1
ATOM 1013 C C . ARG A 1 131 ? 1.310 3.673 -15.568 1.00 87.75 131 ARG A C 1
ATOM 1015 O O . ARG A 1 131 ? 2.097 2.978 -14.932 1.00 87.75 131 ARG A O 1
ATOM 1022 N N . SER A 1 132 ? 0.206 3.169 -16.119 1.00 90.31 132 SER A N 1
ATOM 1023 C CA . SER A 1 132 ? -0.102 1.735 -16.116 1.00 90.31 132 SER A CA 1
ATOM 1024 C C . SER A 1 132 ? 0.950 0.916 -16.861 1.00 90.31 132 SER A C 1
ATOM 1026 O O . SER A 1 132 ? 1.358 -0.137 -16.380 1.00 90.31 132 SER A O 1
ATOM 1028 N N . LEU A 1 133 ? 1.392 1.365 -18.043 1.00 92.00 133 LEU A N 1
ATOM 1029 C CA . LEU A 1 133 ? 2.448 0.674 -18.786 1.00 92.00 133 LEU A CA 1
ATOM 1030 C C . LEU A 1 133 ? 3.757 0.669 -17.992 1.00 92.00 133 LEU A C 1
ATOM 1032 O O . LEU A 1 133 ? 4.343 -0.391 -17.803 1.00 92.00 133 LEU A O 1
ATOM 1036 N N . TYR A 1 134 ? 4.134 1.825 -17.448 1.00 92.81 134 TYR A N 1
ATOM 1037 C CA . TYR A 1 134 ? 5.289 1.958 -16.568 1.00 92.81 134 TYR A CA 1
ATOM 1038 C C . TYR A 1 134 ? 5.240 0.973 -15.386 1.00 92.81 134 TYR A C 1
ATOM 1040 O O . TYR A 1 134 ? 6.198 0.240 -15.150 1.00 92.81 134 TYR A O 1
ATOM 1048 N N . MET A 1 135 ? 4.106 0.865 -14.685 1.00 93.62 135 MET A N 1
ATOM 1049 C CA . MET A 1 135 ? 3.974 -0.080 -13.569 1.00 93.62 135 MET A CA 1
ATOM 1050 C C . MET A 1 135 ? 4.025 -1.551 -13.997 1.00 93.62 135 MET A C 1
ATOM 1052 O O . MET A 1 135 ? 4.500 -2.393 -13.235 1.00 93.62 135 MET A O 1
ATOM 1056 N N . ARG A 1 136 ? 3.598 -1.889 -15.220 1.00 95.25 136 ARG A N 1
ATOM 1057 C CA . ARG A 1 136 ? 3.806 -3.241 -15.767 1.00 95.25 136 ARG A CA 1
ATOM 1058 C C . ARG A 1 136 ? 5.283 -3.542 -16.009 1.00 95.25 136 ARG A C 1
ATOM 1060 O O . ARG A 1 136 ? 5.700 -4.683 -15.821 1.00 95.25 136 ARG A O 1
ATOM 1067 N N . ASP A 1 137 ? 6.074 -2.548 -16.398 1.00 96.06 137 ASP A N 1
ATOM 1068 C CA . ASP A 1 137 ? 7.522 -2.715 -16.540 1.00 96.06 137 ASP A CA 1
ATOM 1069 C C . ASP A 1 137 ? 8.196 -2.902 -15.172 1.00 96.06 137 ASP A C 1
ATOM 1071 O O . ASP A 1 137 ? 9.033 -3.791 -15.023 1.00 96.06 137 ASP A O 1
ATOM 1075 N N . VAL A 1 138 ? 7.760 -2.163 -14.144 1.00 95.19 138 VAL A N 1
ATOM 1076 C CA . VAL A 1 138 ? 8.192 -2.367 -12.745 1.00 95.19 138 VAL A CA 1
ATOM 1077 C C . VAL A 1 138 ? 7.894 -3.797 -12.277 1.00 95.19 138 VAL A C 1
ATOM 1079 O O . VAL A 1 138 ? 8.776 -4.465 -11.736 1.00 95.19 138 VAL A O 1
ATOM 1082 N N . LEU A 1 139 ? 6.680 -4.302 -12.532 1.00 95.44 139 LEU A N 1
ATOM 1083 C CA . LEU A 1 139 ? 6.300 -5.684 -12.211 1.00 95.44 139 LEU A CA 1
ATOM 1084 C C . LEU A 1 139 ? 7.221 -6.706 -12.888 1.00 95.44 139 LEU A C 1
ATOM 1086 O O . LEU A 1 139 ? 7.675 -7.638 -12.231 1.00 95.44 139 LEU A O 1
ATOM 1090 N N . ARG A 1 140 ? 7.569 -6.503 -14.164 1.00 95.19 140 ARG A N 1
ATOM 1091 C CA . ARG A 1 140 ? 8.492 -7.390 -14.892 1.00 95.19 140 ARG A CA 1
ATOM 1092 C C . ARG A 1 140 ? 9.886 -7.433 -14.255 1.00 95.19 140 ARG A C 1
ATOM 1094 O O . ARG A 1 140 ? 10.522 -8.489 -14.210 1.00 95.19 140 ARG A O 1
ATOM 1101 N N . HIS A 1 141 ? 10.373 -6.301 -13.746 1.00 94.69 141 HIS A N 1
ATOM 1102 C CA . HIS A 1 141 ? 11.641 -6.262 -13.015 1.00 94.69 141 HIS A CA 1
ATOM 1103 C C . HIS A 1 141 ? 11.561 -7.039 -11.695 1.00 94.69 141 HIS A C 1
ATOM 1105 O O . HIS A 1 141 ? 12.451 -7.844 -11.423 1.00 94.69 141 HIS A O 1
ATOM 1111 N N . LEU A 1 142 ? 10.481 -6.883 -10.922 1.00 93.31 142 LEU A N 1
ATOM 1112 C CA . LEU A 1 142 ? 10.251 -7.675 -9.705 1.00 93.31 142 LEU A CA 1
ATOM 1113 C C . LEU A 1 142 ? 10.155 -9.181 -10.006 1.00 93.31 142 LEU A C 1
ATOM 1115 O O . LEU A 1 142 ? 10.749 -9.996 -9.303 1.00 93.31 142 LEU A O 1
ATOM 1119 N N . GLU A 1 143 ? 9.471 -9.570 -11.082 1.00 91.25 143 GLU A N 1
ATOM 1120 C CA . GLU A 1 143 ? 9.420 -10.968 -11.526 1.00 91.25 143 GLU A CA 1
ATOM 1121 C C . GLU A 1 143 ? 10.818 -11.518 -11.825 1.00 91.25 143 GLU A C 1
ATOM 1123 O O . GLU A 1 143 ? 11.144 -12.630 -11.417 1.00 91.25 143 GLU A O 1
ATOM 1128 N N . THR A 1 144 ? 11.671 -10.729 -12.480 1.00 89.31 144 THR A N 1
ATOM 1129 C CA . THR A 1 144 ? 13.054 -11.129 -12.774 1.00 89.31 144 THR A CA 1
ATOM 1130 C C . THR A 1 144 ? 13.871 -11.304 -11.490 1.00 89.31 144 THR A C 1
ATOM 1132 O O . THR A 1 144 ? 14.595 -12.290 -11.361 1.00 89.31 144 THR A O 1
ATOM 1135 N N . MET A 1 145 ? 13.713 -10.406 -10.511 1.00 85.75 145 MET A N 1
ATOM 1136 C CA . MET A 1 145 ? 14.366 -10.524 -9.198 1.00 85.75 145 MET A CA 1
ATOM 1137 C C . MET A 1 145 ? 13.956 -11.813 -8.475 1.00 85.75 145 MET A C 1
ATOM 1139 O O . MET A 1 145 ? 14.817 -12.533 -7.973 1.00 85.75 145 MET A O 1
ATOM 1143 N N . ARG A 1 146 ? 12.662 -12.168 -8.513 1.00 76.00 146 ARG A N 1
ATOM 1144 C CA . ARG A 1 146 ? 12.144 -13.424 -7.946 1.00 76.00 146 ARG A CA 1
ATOM 1145 C C . ARG A 1 146 ? 12.876 -14.649 -8.496 1.00 76.00 146 ARG A C 1
ATOM 1147 O O . ARG A 1 146 ? 13.168 -15.572 -7.738 1.00 76.00 146 ARG A O 1
ATOM 1154 N N . PHE A 1 147 ? 13.131 -14.686 -9.804 1.00 64.12 147 PHE A N 1
ATOM 1155 C CA . PHE A 1 147 ? 13.826 -15.810 -10.433 1.00 64.12 147 PHE A CA 1
ATOM 1156 C C . PHE A 1 147 ? 15.285 -15.908 -9.986 1.00 64.12 147 PHE A C 1
ATOM 1158 O O . PHE A 1 147 ? 15.747 -17.018 -9.731 1.00 64.12 147 PHE A O 1
ATOM 1165 N N . THR A 1 148 ? 15.986 -14.783 -9.843 1.00 63.12 148 THR A N 1
ATOM 1166 C CA . THR A 1 148 ? 17.380 -14.758 -9.376 1.00 63.12 148 THR A CA 1
ATOM 1167 C C . THR A 1 148 ? 17.496 -15.232 -7.925 1.00 63.12 148 THR A C 1
ATOM 1169 O O . THR A 1 148 ? 18.292 -16.129 -7.656 1.00 63.12 148 THR A O 1
ATOM 1172 N N . ASP A 1 149 ? 16.633 -14.751 -7.022 1.00 58.81 149 ASP A N 1
ATOM 1173 C CA . ASP A 1 149 ? 16.631 -15.171 -5.610 1.00 58.81 149 ASP A CA 1
ATOM 1174 C C . ASP A 1 149 ? 16.337 -16.674 -5.457 1.00 58.81 149 ASP A C 1
ATOM 1176 O O . ASP A 1 149 ? 16.998 -17.380 -4.694 1.00 58.81 149 ASP A O 1
ATOM 1180 N N . CYS A 1 150 ? 15.373 -17.199 -6.225 1.00 54.34 150 CYS A N 1
ATOM 1181 C CA . CYS A 1 150 ? 15.056 -18.631 -6.222 1.00 54.34 150 CYS A CA 1
ATOM 1182 C C . CYS A 1 150 ? 16.188 -19.479 -6.822 1.00 54.34 150 CYS A C 1
ATOM 1184 O O . CYS A 1 150 ? 16.405 -20.613 -6.392 1.00 54.34 150 CYS A O 1
ATOM 1186 N N . TYR A 1 151 ? 16.894 -18.957 -7.827 1.00 53.53 151 TYR A N 1
ATOM 1187 C CA . TYR A 1 151 ? 17.997 -19.653 -8.483 1.00 53.53 151 TYR A CA 1
ATOM 1188 C C . TYR A 1 151 ? 19.253 -19.696 -7.607 1.00 53.53 151 TYR A C 1
ATOM 1190 O O . TYR A 1 151 ? 19.909 -20.734 -7.555 1.00 53.53 151 TYR A O 1
ATOM 1198 N N . ASP A 1 152 ? 19.564 -18.621 -6.882 1.00 54.09 152 ASP A N 1
ATOM 1199 C CA . ASP A 1 152 ? 20.723 -18.574 -5.988 1.00 54.09 152 ASP A CA 1
ATOM 1200 C C . ASP A 1 152 ? 20.482 -19.347 -4.680 1.00 54.09 152 ASP A C 1
ATOM 1202 O O . ASP A 1 152 ? 21.351 -20.120 -4.278 1.00 54.09 152 ASP A O 1
ATOM 1206 N N . ALA A 1 153 ? 19.274 -19.304 -4.099 1.00 55.53 153 ALA A N 1
ATOM 1207 C CA . ALA A 1 153 ? 18.881 -20.242 -3.032 1.00 55.53 153 ALA A CA 1
ATOM 1208 C C . ALA A 1 153 ? 18.906 -21.709 -3.517 1.00 55.53 153 ALA A C 1
ATOM 1210 O O . ALA A 1 153 ? 19.169 -22.645 -2.763 1.00 55.53 153 ALA A O 1
ATOM 1211 N N . GLY A 1 154 ? 18.675 -21.907 -4.816 1.00 49.16 154 GLY A N 1
ATOM 1212 C CA . GLY A 1 154 ? 18.797 -23.169 -5.530 1.00 49.16 154 GLY A CA 1
ATOM 1213 C C . GLY A 1 154 ? 20.227 -23.558 -5.935 1.00 49.16 154 GLY A C 1
ATOM 1214 O O . GLY A 1 154 ? 20.377 -24.528 -6.672 1.00 49.16 154 GLY A O 1
ATOM 1215 N N . LYS A 1 155 ? 21.284 -22.853 -5.524 1.00 51.09 155 LYS A N 1
ATOM 1216 C CA . LYS A 1 155 ? 22.674 -23.336 -5.677 1.00 51.09 155 LYS A CA 1
ATOM 1217 C C . LYS A 1 155 ? 23.227 -23.946 -4.392 1.00 51.09 155 LYS A C 1
ATOM 1219 O O . LYS A 1 155 ? 24.068 -24.836 -4.475 1.00 51.09 155 LYS A O 1
ATOM 1224 N N . ASP A 1 156 ? 22.688 -23.542 -3.247 1.00 51.72 156 ASP A N 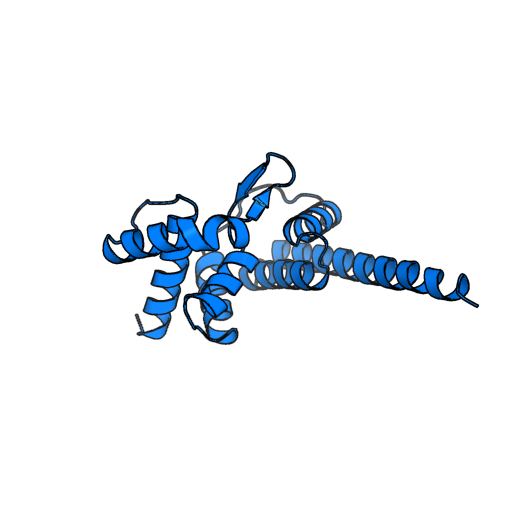1
ATOM 1225 C CA . ASP A 1 156 ? 23.152 -23.937 -1.911 1.00 51.72 156 ASP A CA 1
ATOM 1226 C C . ASP A 1 156 ? 22.883 -25.427 -1.592 1.00 51.72 156 ASP A C 1
ATOM 1228 O O . ASP A 1 156 ? 23.627 -26.082 -0.870 1.00 51.72 156 ASP A O 1
ATOM 1232 N N . TRP A 1 157 ? 21.870 -26.050 -2.213 1.00 45.50 157 TRP A N 1
ATOM 1233 C CA . TRP A 1 157 ? 21.576 -27.477 -1.981 1.00 45.50 157 TRP A CA 1
ATOM 1234 C C . TRP A 1 157 ? 22.619 -28.443 -2.562 1.00 45.50 157 TRP A C 1
ATOM 1236 O O . TRP A 1 157 ? 22.622 -29.615 -2.187 1.00 45.50 157 TRP A O 1
ATOM 1246 N N . ARG A 1 158 ? 23.494 -27.990 -3.471 1.00 47.56 158 ARG A N 1
ATOM 1247 C CA . ARG A 1 158 ? 24.591 -28.814 -4.012 1.00 47.56 158 ARG A CA 1
ATOM 1248 C C . ARG A 1 158 ? 25.841 -28.807 -3.133 1.00 47.56 158 ARG A C 1
ATOM 1250 O O . ARG A 1 158 ? 26.726 -29.618 -3.373 1.00 47.56 158 ARG A O 1
ATOM 1257 N N . GLU A 1 159 ? 25.914 -27.937 -2.128 1.00 46.97 159 GLU A N 1
ATOM 1258 C CA . GLU A 1 159 ? 27.004 -27.931 -1.139 1.00 46.97 159 GLU A CA 1
ATOM 1259 C C . GLU A 1 159 ? 26.679 -28.792 0.099 1.00 46.97 159 GLU A C 1
ATOM 1261 O O . GLU A 1 159 ? 27.506 -28.941 0.995 1.00 46.97 159 GLU A O 1
ATOM 1266 N N . LEU A 1 160 ? 25.494 -29.418 0.123 1.00 42.75 160 LEU A N 1
ATOM 1267 C CA . LEU A 1 160 ? 25.035 -30.335 1.175 1.00 42.75 160 LEU A CA 1
ATOM 1268 C C . LEU A 1 160 ? 24.995 -31.816 0.742 1.00 42.75 160 LEU A C 1
ATOM 1270 O O . LEU A 1 160 ? 24.408 -32.633 1.453 1.00 42.75 160 LEU A O 1
ATOM 1274 N N . SER A 1 161 ? 25.595 -32.171 -0.403 1.00 40.09 161 SER A N 1
ATOM 1275 C CA . SER A 1 161 ? 25.721 -33.561 -0.883 1.00 40.09 161 SER A CA 1
ATOM 1276 C C . SER A 1 161 ? 27.129 -34.116 -0.723 1.00 40.09 161 SER A C 1
ATOM 1278 O O . SER A 1 161 ? 28.042 -33.505 -1.324 1.00 40.09 161 SER A O 1
#

Secondary structure (DSSP, 8-state):
--HHHHHHHHHHHHHHHHTT--TT--HHHHHHHHHHHHHHHHHHSEE-TTT--EE--HHHHHHHHHHTT---HHHHHHHHHHHHHT----SPP--HHHHHHHHHHHTTT-HHHHHHHHHHHHHHTTT-HHHHHHHHHHHHHHHHHHHHHHHHHTTGGGS--

pLDDT: mean 82.07, std 12.54, range [40.09, 96.06]

Foldseek 3Di:
DDPLLVLLVLLLLLLCLLLPNPPPRDPVSNVNSVVCVVVCVVVLQQQQPPPRRGDHALLSSLCSCCVVSVDDSVSNLVSSLVVLLVVDDPDDDDQLLVVLVRLCVSVVNDLVSSLVRLVSQLSSCVVPVVVNVSSVSNNVNSVVVVVVVVVVVVVVVVVVD

Radius of gyration: 17.6 Å; chains: 1; bounding box: 50×50×40 Å

Sequence (161 aa):
MSDSEKRINDGIQRYYAMLGSLHGVPAGVMRRAEADRITYGEIYGGRSAVDGEIRWSSLHVLRFLVEICGLTYAEARAGLVEELSHWRSTGPLPEPEALAREMFTTARGNILDAMVLAQMELDCLARDPVRSLYMRDVLRHLETMRFTDCYDAGKDWRELS

Organism: NCBI:txid464029